Protein AF-A0A7C1WRL8-F1 (afdb_monomer)

Mean predicted aligned error: 6.72 Å

Sequence (105 aa):
MLNKIQLIILGLSLSDLIASYFYINIFHKKYPKQDPTIIEANIIIKLFIKKLGIKKGMIFGELIIFAIMLLIVLNINSNSQYFLLGTLSMMLIYHLLNFNLLKTN

pLDDT: mean 79.96, std 12.8, range [51.38, 94.94]

Foldseek 3Di:
DDDPLLVLLLVLLVLLLVLVVVLQVLCCVVVVPDQPQCVPDDPVSNVVCVVVVCSVPPSVVSVVVSVVSVVCSVPDDPVVSVVSSVVSVVSSVVSVVSSVVSVVD

Solvent-accessible surface area (backbone atoms only — not comparable to full-atom values): 5995 Å² total; per-residue (Å²): 133,84,51,74,64,48,52,50,43,52,51,42,46,51,49,36,48,52,49,50,54,52,42,50,57,52,45,42,72,76,37,74,88,59,61,69,68,58,73,80,38,57,74,70,52,35,54,50,42,62,73,70,63,41,88,78,34,62,68,55,47,42,51,50,52,43,54,48,46,70,66,45,56,82,75,54,52,73,70,56,48,55,50,49,42,52,53,42,51,52,52,39,52,50,54,52,52,53,45,50,53,63,70,75,108

Structure (mmCIF, N/CA/C/O backbone):
data_AF-A0A7C1WRL8-F1
#
_entry.id   AF-A0A7C1WRL8-F1
#
loop_
_atom_site.group_PDB
_atom_site.id
_atom_site.type_symbol
_atom_site.label_atom_id
_atom_site.label_alt_id
_atom_site.label_comp_id
_atom_site.label_asym_id
_atom_site.label_entity_id
_atom_site.label_seq_id
_atom_site.pdbx_PDB_ins_code
_atom_site.Cartn_x
_atom_site.Cartn_y
_atom_site.Cartn_z
_atom_site.occupancy
_atom_site.B_iso_or_equiv
_atom_site.auth_seq_id
_atom_site.auth_comp_id
_atom_site.auth_asym_id
_atom_site.auth_atom_id
_atom_site.pdbx_PDB_model_num
ATOM 1 N N . MET A 1 1 ? 17.173 -9.975 -12.496 1.00 82.25 1 MET A N 1
ATOM 2 C CA . MET A 1 1 ? 17.737 -9.173 -11.387 1.00 82.25 1 MET A CA 1
ATOM 3 C C . MET A 1 1 ? 16.891 -7.917 -11.255 1.00 82.25 1 MET A C 1
ATOM 5 O O . MET A 1 1 ? 16.610 -7.315 -12.283 1.00 82.25 1 MET A O 1
ATOM 9 N N . LEU A 1 2 ? 16.427 -7.574 -10.048 1.00 87.81 2 LEU A N 1
ATOM 10 C CA . LEU A 1 2 ? 15.604 -6.376 -9.836 1.00 87.81 2 LEU A CA 1
ATOM 11 C C . LEU A 1 2 ? 16.453 -5.113 -10.008 1.00 87.81 2 LEU A C 1
ATOM 13 O O . LEU A 1 2 ? 17.561 -5.029 -9.477 1.00 87.81 2 LEU A O 1
ATOM 17 N N . ASN A 1 3 ? 15.929 -4.131 -10.736 1.00 92.25 3 ASN A N 1
ATOM 18 C CA . ASN A 1 3 ? 16.533 -2.809 -10.822 1.00 92.25 3 ASN A CA 1
ATOM 19 C C . ASN A 1 3 ? 16.191 -1.975 -9.565 1.00 92.25 3 ASN A C 1
ATOM 21 O O . ASN A 1 3 ? 15.315 -2.330 -8.771 1.00 92.25 3 ASN A O 1
ATOM 25 N N . LYS A 1 4 ? 16.878 -0.839 -9.386 1.00 94.00 4 LYS A N 1
ATOM 26 C CA . LYS A 1 4 ? 16.683 0.035 -8.214 1.00 94.00 4 LYS A CA 1
ATOM 27 C C . LYS A 1 4 ? 15.234 0.515 -8.063 1.00 94.00 4 LYS A C 1
ATOM 29 O O . LYS A 1 4 ? 14.732 0.562 -6.949 1.00 94.00 4 LYS A O 1
ATOM 34 N N . ILE A 1 5 ? 14.556 0.843 -9.162 1.00 93.50 5 ILE A N 1
ATOM 35 C CA . ILE A 1 5 ? 13.177 1.353 -9.141 1.00 93.50 5 ILE A CA 1
ATOM 36 C C . ILE A 1 5 ? 12.203 0.248 -8.732 1.00 93.50 5 ILE A C 1
ATOM 38 O O . ILE A 1 5 ? 11.345 0.474 -7.888 1.00 93.50 5 ILE A O 1
ATOM 42 N N . GLN A 1 6 ? 12.367 -0.962 -9.264 1.00 93.62 6 GLN A N 1
ATOM 43 C CA . GLN A 1 6 ? 11.553 -2.123 -8.910 1.00 93.62 6 GLN A 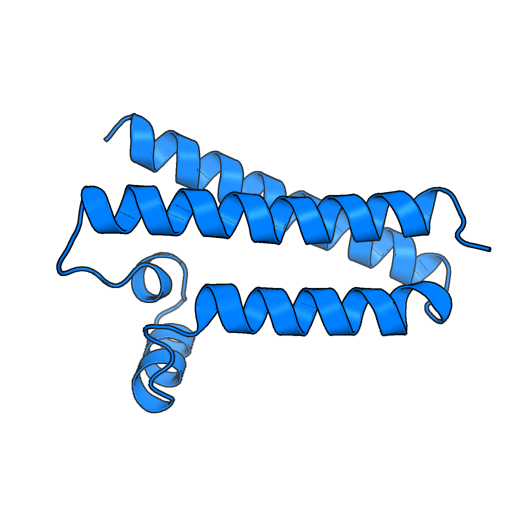CA 1
ATOM 44 C C . GLN A 1 6 ? 11.695 -2.467 -7.421 1.00 93.62 6 GLN A C 1
ATOM 46 O O . GLN A 1 6 ? 10.696 -2.752 -6.766 1.00 93.62 6 GLN A O 1
ATOM 51 N N . LEU A 1 7 ? 12.910 -2.374 -6.862 1.00 94.75 7 LEU A N 1
ATOM 52 C CA . LEU A 1 7 ? 13.131 -2.528 -5.418 1.00 94.75 7 LEU A CA 1
ATOM 53 C C . LEU A 1 7 ? 12.392 -1.458 -4.606 1.00 94.75 7 LEU A C 1
ATOM 55 O O . LEU A 1 7 ? 11.791 -1.785 -3.586 1.00 94.75 7 LEU A O 1
ATOM 59 N N . ILE A 1 8 ? 12.394 -0.202 -5.062 1.00 94.94 8 ILE A N 1
ATOM 60 C CA . ILE A 1 8 ? 11.664 0.881 -4.388 1.00 94.94 8 ILE A CA 1
ATOM 61 C C . ILE A 1 8 ? 10.151 0.651 -4.470 1.00 94.94 8 ILE A C 1
ATOM 63 O O . ILE A 1 8 ? 9.474 0.790 -3.459 1.00 94.94 8 ILE A O 1
ATOM 67 N N . ILE A 1 9 ? 9.616 0.252 -5.627 1.00 94.81 9 ILE A N 1
ATOM 68 C CA . ILE A 1 9 ? 8.188 -0.069 -5.799 1.00 94.81 9 ILE A CA 1
ATOM 69 C C . ILE A 1 9 ? 7.764 -1.170 -4.822 1.00 94.81 9 ILE A C 1
ATOM 71 O O . ILE A 1 9 ? 6.772 -1.015 -4.112 1.00 94.81 9 ILE A O 1
ATOM 75 N N . LEU A 1 10 ? 8.534 -2.259 -4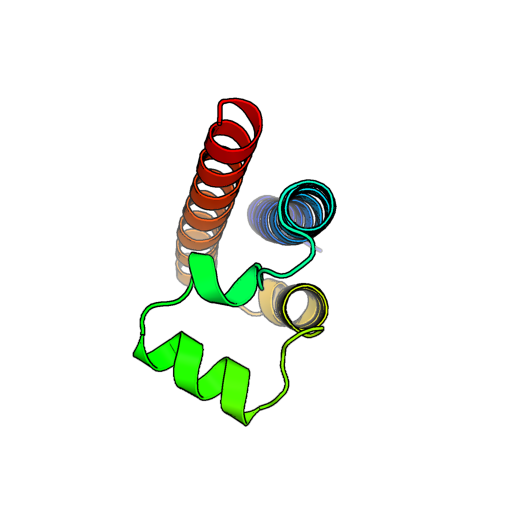.740 1.00 94.06 10 LEU A N 1
ATOM 76 C CA . LEU A 1 10 ? 8.258 -3.341 -3.794 1.00 94.06 10 LEU A CA 1
ATOM 77 C C . LEU A 1 10 ? 8.369 -2.871 -2.340 1.00 94.06 10 LEU A C 1
ATOM 79 O O . LEU A 1 10 ? 7.518 -3.214 -1.523 1.00 94.06 10 LEU A O 1
ATOM 83 N N . GLY A 1 11 ? 9.377 -2.056 -2.023 1.00 94.44 11 GLY A N 1
ATOM 84 C CA . GLY A 1 11 ? 9.557 -1.473 -0.695 1.00 94.44 11 GLY A CA 1
ATOM 85 C C . GLY A 1 11 ? 8.395 -0.570 -0.280 1.00 94.44 11 GLY A C 1
ATOM 86 O O . GLY A 1 11 ? 7.921 -0.670 0.850 1.00 94.44 11 GLY A O 1
ATOM 87 N N . LEU A 1 12 ? 7.894 0.265 -1.193 1.00 93.38 12 LE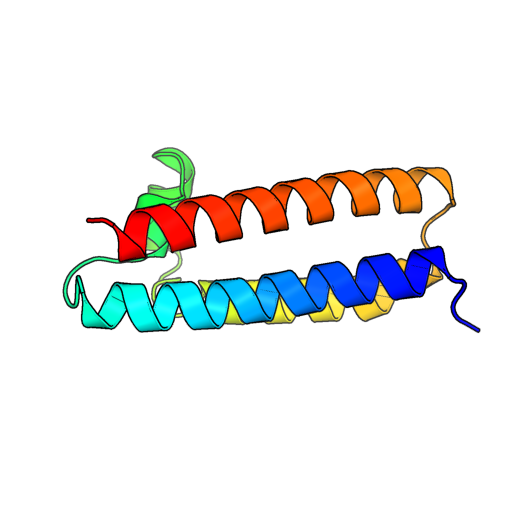U A N 1
ATOM 88 C CA . LEU A 1 12 ? 6.725 1.116 -0.967 1.00 93.38 12 LEU A CA 1
ATOM 89 C C . LEU A 1 12 ? 5.456 0.282 -0.790 1.00 93.38 12 LEU A C 1
ATOM 91 O O . LEU A 1 12 ? 4.726 0.506 0.166 1.00 93.38 12 LEU A O 1
ATOM 95 N N . SER A 1 13 ? 5.225 -0.717 -1.647 1.00 91.31 13 SER A N 1
ATOM 96 C CA . SER A 1 13 ? 4.057 -1.598 -1.530 1.00 91.31 13 SER A CA 1
ATOM 97 C C . SER A 1 13 ? 4.060 -2.409 -0.229 1.00 91.31 13 SER A C 1
ATOM 99 O O . SER A 1 13 ? 3.004 -2.611 0.363 1.00 91.31 13 SER A O 1
ATOM 101 N N . LEU A 1 14 ? 5.232 -2.846 0.244 1.00 92.75 14 LEU A N 1
ATOM 102 C CA . LEU A 1 14 ? 5.361 -3.510 1.541 1.00 92.75 14 LEU A CA 1
ATOM 103 C C . LEU A 1 14 ? 5.126 -2.532 2.699 1.00 92.75 14 LEU A C 1
ATOM 105 O O . LEU A 1 14 ? 4.473 -2.874 3.681 1.00 92.75 14 LEU A O 1
ATOM 109 N N . SER A 1 15 ? 5.670 -1.320 2.589 1.00 91.81 15 SER A N 1
ATOM 110 C CA . SER A 1 15 ? 5.518 -0.274 3.606 1.00 91.81 15 SER A CA 1
ATOM 111 C C . SER A 1 15 ? 4.061 0.146 3.767 1.00 91.81 15 SER A C 1
ATOM 113 O O . SER A 1 15 ? 3.620 0.368 4.889 1.00 91.81 15 SER A O 1
ATOM 115 N N . ASP A 1 16 ? 3.319 0.202 2.664 1.00 87.31 16 ASP A N 1
ATOM 116 C CA . ASP A 1 16 ? 1.885 0.473 2.632 1.00 87.31 16 ASP A CA 1
ATOM 117 C C . ASP A 1 16 ? 1.085 -0.604 3.384 1.00 87.31 16 ASP A C 1
ATOM 119 O O . ASP A 1 16 ? 0.412 -0.293 4.363 1.00 87.31 16 ASP A O 1
ATOM 123 N N . LEU A 1 17 ? 1.300 -1.886 3.060 1.00 87.50 17 LEU A N 1
ATOM 124 C CA . LEU A 1 17 ? 0.711 -3.021 3.788 1.00 87.50 17 LEU A CA 1
ATOM 125 C C . LEU A 1 17 ? 1.002 -2.961 5.302 1.00 87.50 17 LEU A C 1
ATOM 127 O O . LEU A 1 17 ? 0.131 -3.208 6.141 1.00 87.50 17 LEU A O 1
ATOM 131 N N . ILE A 1 18 ? 2.246 -2.644 5.674 1.00 89.25 18 ILE A N 1
ATOM 132 C CA . ILE A 1 18 ? 2.649 -2.517 7.080 1.00 89.25 18 ILE A CA 1
ATOM 133 C C . ILE A 1 18 ? 1.935 -1.328 7.741 1.00 89.25 18 ILE A C 1
ATOM 135 O O . ILE A 1 18 ? 1.437 -1.455 8.864 1.00 89.25 18 ILE A O 1
ATOM 139 N N . ALA A 1 19 ? 1.874 -0.179 7.065 1.00 86.44 19 ALA A N 1
ATOM 140 C CA . ALA A 1 19 ? 1.211 1.020 7.566 1.00 86.44 19 ALA A CA 1
ATOM 141 C C . ALA A 1 19 ? -0.283 0.770 7.803 1.00 86.44 19 ALA A C 1
ATOM 143 O O . ALA A 1 19 ? -0.785 1.080 8.886 1.00 86.44 19 ALA A O 1
ATOM 144 N N . SER A 1 20 ? -0.963 0.127 6.857 1.00 83.88 20 SER A N 1
ATOM 145 C CA . SER A 1 20 ? -2.362 -0.280 6.973 1.00 83.88 20 SER A CA 1
ATOM 146 C C . SER A 1 20 ? -2.608 -1.255 8.118 1.00 83.88 20 SER A C 1
ATOM 148 O O . SER A 1 20 ? -3.561 -1.083 8.884 1.00 83.88 20 SER A O 1
ATOM 150 N N . TYR A 1 21 ? -1.718 -2.232 8.327 1.00 85.12 21 TYR A N 1
ATOM 151 C CA . TYR A 1 21 ? -1.799 -3.130 9.482 1.00 85.12 21 TYR A CA 1
ATOM 152 C C . TYR A 1 21 ? -1.745 -2.371 10.813 1.00 85.12 21 TYR A C 1
ATOM 154 O O . TYR A 1 21 ? -2.560 -2.612 11.713 1.00 85.12 21 TYR A O 1
ATOM 162 N N . PHE A 1 22 ? -0.814 -1.425 10.955 1.00 85.69 22 PHE A N 1
ATOM 163 C CA . PHE A 1 22 ? -0.733 -0.599 12.160 1.00 85.69 22 PHE A CA 1
ATOM 164 C C . PHE A 1 22 ? -1.936 0.335 12.305 1.00 85.69 22 PHE A C 1
ATOM 166 O O . PHE A 1 22 ? -2.483 0.440 13.405 1.00 85.69 22 PHE A O 1
ATOM 173 N N . TYR A 1 23 ? -2.371 0.970 11.216 1.00 82.31 23 TYR A N 1
ATOM 174 C CA . TYR A 1 23 ? -3.548 1.833 11.182 1.00 82.31 23 TYR A CA 1
ATOM 175 C C . TYR A 1 23 ? -4.787 1.089 11.685 1.00 82.31 23 TYR A C 1
ATOM 177 O O . TYR A 1 23 ? -5.399 1.524 12.657 1.00 82.31 23 TYR A O 1
ATOM 185 N N . ILE A 1 24 ? -5.103 -0.074 11.108 1.00 81.12 24 ILE A N 1
ATOM 186 C CA . ILE A 1 24 ? -6.268 -0.887 11.483 1.00 81.12 24 ILE A CA 1
ATOM 187 C C . ILE A 1 24 ? -6.199 -1.311 12.952 1.00 81.12 24 ILE A C 1
ATOM 189 O O . ILE A 1 24 ? -7.198 -1.234 13.669 1.00 81.12 24 ILE A O 1
ATOM 193 N N . ASN A 1 25 ? -5.025 -1.731 13.428 1.00 82.56 25 ASN A N 1
ATOM 194 C CA . ASN A 1 25 ? -4.860 -2.158 14.816 1.00 82.56 25 ASN A CA 1
ATOM 195 C C . ASN A 1 25 ? -5.084 -1.022 15.818 1.00 82.56 25 ASN A C 1
ATOM 197 O O . ASN A 1 25 ? -5.709 -1.233 16.858 1.00 82.56 25 ASN A O 1
ATOM 201 N N . ILE A 1 26 ? -4.587 0.182 15.529 1.00 83.50 26 ILE A N 1
ATOM 202 C CA . ILE A 1 26 ? -4.838 1.357 16.374 1.00 83.50 26 ILE A CA 1
ATOM 203 C C . ILE A 1 26 ? -6.299 1.795 16.250 1.00 83.50 26 ILE A C 1
ATOM 205 O O . ILE A 1 26 ? -6.948 2.068 17.261 1.00 83.50 26 ILE A O 1
ATOM 209 N N . PHE A 1 27 ? -6.837 1.795 15.032 1.00 82.38 27 PHE A N 1
ATOM 210 C CA . PHE A 1 27 ? -8.216 2.154 14.748 1.00 82.38 27 PHE A CA 1
ATOM 211 C C . PHE A 1 27 ? -9.198 1.283 15.537 1.00 82.38 27 PHE A C 1
ATOM 213 O O . PHE A 1 27 ? -10.050 1.816 16.240 1.00 82.38 27 PHE A O 1
ATOM 220 N N . HIS A 1 28 ? -9.053 -0.045 15.506 1.00 80.12 28 HIS A N 1
ATOM 221 C CA . HIS A 1 28 ? -9.936 -0.952 16.245 1.00 80.12 28 HIS A CA 1
ATOM 222 C C . HIS A 1 28 ? -9.828 -0.800 17.763 1.00 80.12 28 HIS A C 1
ATOM 224 O O . HIS A 1 28 ? -10.835 -0.948 18.454 1.00 80.12 28 HIS A O 1
ATOM 230 N N . LYS A 1 29 ? -8.643 -0.476 18.296 1.00 83.31 29 LYS A N 1
ATOM 231 C CA . LYS A 1 29 ? -8.497 -0.170 19.728 1.00 83.31 29 LYS A CA 1
ATOM 232 C C . LYS A 1 29 ? -9.295 1.072 20.120 1.00 83.31 29 LYS A C 1
ATOM 234 O O . LYS A 1 29 ? -9.892 1.099 21.190 1.00 83.31 29 LYS A O 1
ATOM 239 N N . LYS A 1 30 ? -9.309 2.084 19.253 1.00 82.44 30 LYS A N 1
ATOM 240 C CA . LYS A 1 30 ? -9.945 3.377 19.516 1.00 82.44 30 LYS A CA 1
ATOM 241 C C . LYS A 1 30 ? -11.442 3.399 19.190 1.00 82.44 30 LYS A C 1
ATOM 243 O O . LYS A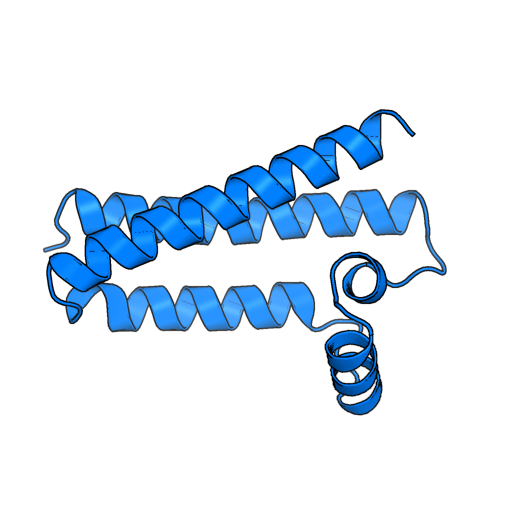 1 30 ? -12.226 4.017 19.904 1.00 82.44 30 LYS A O 1
ATOM 248 N N . TYR A 1 31 ? -11.847 2.681 18.148 1.00 82.38 31 TYR A N 1
ATOM 249 C CA . TYR A 1 31 ? -13.216 2.612 17.646 1.00 82.38 31 TYR A CA 1
ATOM 250 C C . TYR A 1 31 ? -13.655 1.149 17.443 1.00 82.38 31 TYR A C 1
ATOM 252 O O . TYR A 1 31 ? -13.887 0.709 16.316 1.00 82.38 31 TYR A O 1
ATOM 260 N N . PRO A 1 32 ? -13.836 0.367 18.522 1.00 77.31 32 PRO A N 1
ATOM 261 C CA . PRO A 1 32 ? -14.029 -1.088 18.449 1.00 77.31 32 PRO A CA 1
ATOM 262 C C . PRO A 1 32 ? -15.296 -1.538 17.707 1.00 77.31 32 PRO A C 1
ATOM 264 O O . PRO A 1 32 ? -15.374 -2.676 17.252 1.00 77.31 32 PRO A O 1
ATOM 267 N N . LYS A 1 33 ? -16.298 -0.661 17.573 1.00 77.25 33 LYS A N 1
ATOM 268 C CA . LYS A 1 33 ? -17.554 -0.940 16.853 1.00 77.25 33 LYS A CA 1
ATOM 269 C C . LYS A 1 33 ? -17.586 -0.368 15.430 1.00 77.25 33 LYS A C 1
ATOM 271 O O . LYS A 1 33 ? -18.553 -0.617 14.712 1.00 77.25 33 LYS A O 1
ATOM 276 N N . GLN A 1 34 ? -16.580 0.416 15.038 1.00 71.69 34 GLN A N 1
ATOM 277 C CA . GLN A 1 34 ? -16.501 1.019 13.710 1.00 71.69 34 GLN A CA 1
ATOM 278 C C . GLN A 1 34 ? -15.638 0.161 12.787 1.00 71.69 34 GLN A C 1
ATOM 280 O O . GLN A 1 34 ? -14.753 -0.571 13.225 1.00 71.69 34 GLN A O 1
ATOM 285 N N . ASP A 1 35 ? -15.935 0.238 11.497 1.00 67.19 35 ASP A N 1
ATOM 286 C CA . ASP A 1 35 ? -15.229 -0.509 10.467 1.00 67.19 35 ASP A CA 1
ATOM 287 C C . ASP A 1 35 ? -14.211 0.421 9.787 1.00 67.19 35 ASP A C 1
ATOM 289 O O . ASP A 1 35 ? -14.632 1.432 9.211 1.00 67.19 35 ASP A O 1
ATOM 293 N N . PRO A 1 36 ? -12.902 0.122 9.848 1.00 65.44 36 PRO A N 1
ATOM 294 C CA . PRO A 1 36 ? -11.868 0.976 9.265 1.00 65.44 36 PRO A CA 1
ATOM 295 C C . PRO A 1 36 ? -12.038 1.137 7.749 1.00 65.44 36 PRO A C 1
ATOM 297 O O . PRO A 1 36 ? -11.835 2.229 7.223 1.00 65.44 36 PRO A O 1
ATOM 300 N N . THR A 1 37 ? -12.541 0.106 7.053 1.00 61.56 37 THR A N 1
ATOM 301 C CA . THR A 1 37 ? -12.806 0.183 5.602 1.00 61.56 37 THR A CA 1
ATOM 302 C C . THR A 1 37 ? -13.902 1.186 5.248 1.00 61.56 37 THR A C 1
ATOM 304 O O . THR A 1 37 ? -13.962 1.696 4.130 1.00 61.56 37 THR A O 1
ATOM 307 N N . ILE A 1 38 ? -14.784 1.493 6.202 1.00 53.47 38 ILE A N 1
ATOM 308 C CA . ILE A 1 38 ? -15.919 2.393 6.007 1.00 53.47 38 ILE A CA 1
ATOM 309 C C . ILE A 1 38 ? -15.498 3.854 6.189 1.00 53.47 38 ILE A C 1
ATOM 311 O O . ILE A 1 38 ? -16.266 4.733 5.820 1.00 53.47 38 ILE A O 1
ATOM 315 N N . ILE A 1 39 ? -14.309 4.168 6.700 1.00 55.81 39 ILE A N 1
ATOM 316 C CA . ILE A 1 39 ? -13.876 5.568 6.849 1.00 55.81 39 ILE A CA 1
ATOM 317 C C . ILE A 1 39 ? -13.122 6.062 5.614 1.00 55.81 39 ILE A C 1
ATOM 319 O O . ILE A 1 39 ? -13.319 7.207 5.216 1.00 55.81 39 ILE A O 1
ATOM 323 N N . GLU A 1 40 ? -12.366 5.189 4.951 1.00 51.38 40 GLU A N 1
ATOM 324 C CA . GLU A 1 40 ? -11.531 5.557 3.797 1.00 51.38 40 GLU A CA 1
ATOM 325 C C . GLU A 1 40 ? -12.266 5.448 2.444 1.00 51.38 40 GLU A C 1
ATOM 327 O O . GLU A 1 40 ? -11.905 6.101 1.466 1.00 51.38 40 GLU A O 1
ATOM 332 N N . ALA A 1 41 ? -13.350 4.673 2.369 1.00 53.84 41 ALA A N 1
ATOM 333 C CA . ALA A 1 41 ? -14.079 4.431 1.126 1.00 53.84 41 ALA A CA 1
ATOM 334 C C . ALA A 1 41 ? -15.118 5.525 0.792 1.00 53.84 41 ALA A C 1
ATOM 336 O O . ALA A 1 41 ? -15.913 5.930 1.637 1.00 53.84 41 ALA A O 1
ATOM 337 N N . ASN A 1 42 ? -15.225 5.933 -0.479 1.00 54.50 42 ASN A N 1
ATOM 338 C CA . ASN A 1 42 ? -16.400 6.664 -0.984 1.00 54.50 42 ASN A CA 1
ATOM 339 C C . ASN A 1 42 ? -17.681 5.805 -0.785 1.00 54.50 42 ASN A C 1
ATOM 341 O O . ASN A 1 42 ? -17.599 4.577 -0.743 1.00 54.50 42 ASN A O 1
ATOM 345 N N . ILE A 1 43 ? -18.870 6.412 -0.671 1.00 60.00 43 ILE A N 1
ATOM 346 C CA . ILE A 1 43 ? -20.162 5.741 -0.390 1.00 60.00 43 ILE A CA 1
ATOM 347 C C . ILE A 1 43 ? -20.400 4.498 -1.260 1.00 60.00 43 ILE A C 1
ATOM 349 O O . ILE A 1 43 ? -20.878 3.476 -0.766 1.00 60.00 43 ILE A O 1
ATOM 353 N N . ILE A 1 44 ? -20.017 4.557 -2.535 1.00 59.12 44 ILE A N 1
ATOM 354 C CA . ILE A 1 44 ? -20.157 3.444 -3.481 1.00 59.12 44 ILE A CA 1
ATOM 355 C C . ILE A 1 44 ? -19.274 2.258 -3.063 1.00 59.12 44 ILE A C 1
ATOM 357 O O . ILE A 1 44 ? -19.742 1.124 -2.987 1.00 59.12 44 ILE A O 1
ATOM 361 N N . ILE A 1 45 ? -18.014 2.520 -2.717 1.00 58.06 45 ILE A N 1
ATOM 362 C CA . ILE A 1 45 ? -17.054 1.497 -2.290 1.00 58.06 45 ILE A CA 1
ATOM 363 C C . ILE A 1 45 ? -17.491 0.894 -0.945 1.00 58.06 45 ILE A C 1
ATOM 365 O O . ILE A 1 45 ? -17.461 -0.326 -0.790 1.00 58.06 45 ILE A O 1
ATOM 369 N N . LYS A 1 46 ? -18.024 1.706 -0.016 1.00 58.88 46 LYS A N 1
ATOM 370 C CA . LYS A 1 46 ? -18.598 1.216 1.255 1.00 58.88 46 LYS A CA 1
ATOM 371 C C . LYS A 1 46 ? -19.706 0.186 1.025 1.00 58.88 46 LYS A C 1
ATOM 373 O O . LYS A 1 46 ? -19.763 -0.827 1.722 1.00 58.88 46 LYS A O 1
ATOM 378 N N . LEU A 1 47 ? -20.592 0.431 0.056 1.00 62.84 47 LEU A N 1
ATOM 379 C CA . LEU A 1 47 ? -21.698 -0.475 -0.268 1.00 62.84 47 LEU A CA 1
ATOM 380 C C . LEU A 1 47 ? -21.202 -1.807 -0.846 1.00 62.84 47 LEU A C 1
ATOM 382 O O . LEU A 1 47 ? -21.715 -2.860 -0.463 1.00 62.84 47 LEU A O 1
ATOM 386 N N . PHE A 1 48 ? -20.185 -1.775 -1.710 1.00 61.31 48 PHE A N 1
ATOM 387 C CA . PHE A 1 48 ? -19.577 -2.986 -2.267 1.00 61.31 48 PHE A CA 1
ATOM 388 C C . PHE A 1 48 ? -18.822 -3.802 -1.211 1.00 61.31 48 PHE A C 1
ATOM 390 O O . PHE A 1 48 ? -19.061 -5.002 -1.094 1.00 61.31 48 PHE A O 1
ATOM 397 N N . ILE A 1 49 ? -17.994 -3.158 -0.384 1.00 61.16 49 ILE A N 1
ATOM 398 C CA . ILE A 1 49 ? -17.249 -3.805 0.712 1.00 61.16 49 ILE A CA 1
ATOM 399 C C . ILE A 1 49 ? -18.209 -4.488 1.695 1.00 61.16 49 ILE A C 1
ATOM 401 O O . ILE A 1 49 ? -17.994 -5.639 2.088 1.00 61.16 49 ILE A O 1
ATOM 405 N N . LYS A 1 50 ? -19.315 -3.815 2.040 1.00 62.38 50 LYS A N 1
ATOM 406 C CA . LYS A 1 50 ? -20.342 -4.356 2.938 1.00 62.38 50 LYS A CA 1
ATOM 407 C C . LYS A 1 50 ? -21.097 -5.538 2.320 1.00 62.38 50 LYS A C 1
ATOM 409 O O . LYS A 1 50 ? -21.375 -6.496 3.035 1.00 62.38 50 LYS A O 1
ATOM 414 N N . LYS A 1 51 ? -21.394 -5.50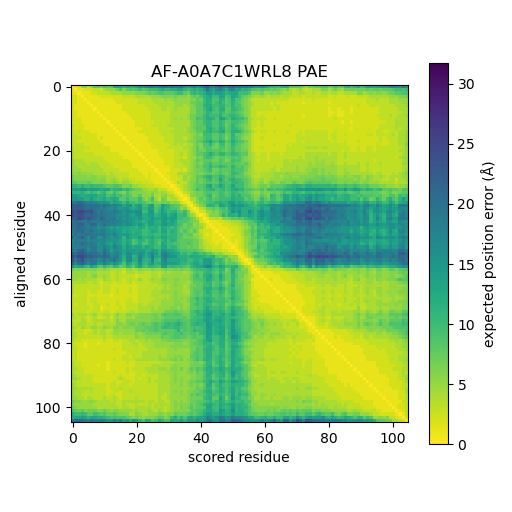3 1.013 1.00 65.75 51 LYS A N 1
ATOM 415 C CA . LYS A 1 51 ? -22.022 -6.624 0.282 1.00 65.75 51 LYS A CA 1
ATOM 416 C C . LYS A 1 51 ? -21.108 -7.841 0.154 1.00 65.75 51 LYS A C 1
ATOM 418 O O . LYS A 1 51 ? -21.592 -8.963 0.211 1.00 65.75 51 LYS A O 1
ATOM 423 N N . LEU A 1 52 ? -19.808 -7.617 -0.013 1.00 59.59 52 LEU A N 1
ATOM 424 C CA . LEU A 1 52 ? -18.816 -8.677 -0.191 1.00 59.59 52 LEU A CA 1
ATOM 425 C C . LEU A 1 52 ? -18.311 -9.265 1.142 1.00 59.59 52 LEU A C 1
ATOM 427 O O . LEU A 1 52 ? -17.525 -10.205 1.133 1.00 59.59 52 LEU A O 1
ATOM 431 N N . GLY A 1 53 ? -18.743 -8.735 2.295 1.00 57.19 53 GLY A N 1
ATOM 432 C CA . GLY A 1 53 ? -18.337 -9.247 3.609 1.00 57.19 53 GLY A CA 1
ATOM 433 C C . GLY A 1 53 ? -16.875 -8.953 3.975 1.00 57.19 53 GLY A C 1
ATOM 434 O O . GLY A 1 53 ? -16.316 -9.607 4.854 1.00 57.19 53 GLY A O 1
ATOM 435 N N . ILE A 1 54 ? -16.258 -7.941 3.354 1.00 55.56 54 ILE A N 1
ATOM 436 C CA . ILE A 1 54 ? -14.816 -7.612 3.427 1.00 55.56 54 ILE A CA 1
ATOM 437 C C . ILE A 1 54 ? -14.460 -6.903 4.758 1.00 55.56 54 ILE A C 1
ATOM 439 O O . ILE A 1 54 ? -13.489 -6.168 4.863 1.00 55.56 54 ILE A O 1
ATOM 443 N N . LYS A 1 55 ? -15.195 -7.155 5.846 1.00 54.00 55 LYS A N 1
ATOM 444 C CA . LYS A 1 55 ? -14.887 -6.604 7.183 1.00 54.00 55 LYS A CA 1
ATOM 445 C C . LYS A 1 55 ? -13.521 -7.038 7.726 1.00 54.00 55 LYS A C 1
ATOM 447 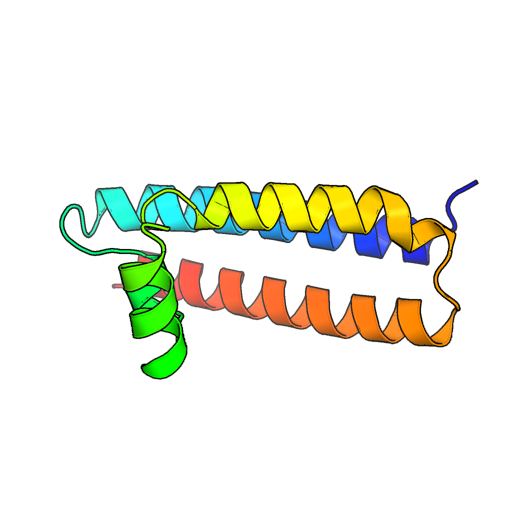O O . LYS A 1 55 ? -12.927 -6.341 8.535 1.00 54.00 55 LYS A O 1
ATOM 452 N N . LYS A 1 56 ? -13.023 -8.195 7.281 1.00 55.22 56 LYS A N 1
ATOM 453 C CA . LYS A 1 56 ? -11.669 -8.706 7.571 1.00 55.22 56 LYS A CA 1
ATOM 454 C C . LYS A 1 56 ? -10.700 -8.540 6.393 1.00 55.22 56 LYS A C 1
ATOM 456 O O . LYS A 1 56 ? -9.585 -9.046 6.440 1.00 55.22 56 LYS A O 1
ATOM 461 N N . GLY A 1 57 ? -11.139 -7.904 5.309 1.00 62.84 57 GLY A N 1
ATOM 462 C CA . GLY A 1 57 ? -10.534 -8.099 3.997 1.00 62.84 57 GLY A CA 1
ATOM 463 C C . GLY A 1 57 ? -9.592 -6.998 3.527 1.00 62.84 57 GLY A C 1
ATOM 464 O O . GLY A 1 57 ? -8.996 -7.186 2.479 1.00 62.84 57 GLY A O 1
ATOM 465 N N . MET A 1 58 ? -9.419 -5.895 4.263 1.00 72.00 58 MET A N 1
ATOM 466 C CA . MET A 1 58 ? -8.498 -4.822 3.856 1.00 72.00 58 MET A CA 1
ATOM 467 C C . MET A 1 58 ? -7.045 -5.310 3.831 1.00 72.00 58 MET A C 1
ATOM 469 O O . MET A 1 58 ? -6.437 -5.335 2.770 1.00 72.00 58 MET A O 1
ATOM 473 N N . ILE A 1 59 ? -6.547 -5.851 4.950 1.00 77.00 59 ILE A N 1
ATOM 474 C CA . ILE A 1 59 ? -5.184 -6.416 5.025 1.00 77.00 59 ILE A CA 1
ATOM 475 C C . ILE A 1 59 ? -5.020 -7.609 4.085 1.00 77.00 59 ILE A C 1
ATOM 477 O O . ILE A 1 59 ? -3.985 -7.776 3.449 1.00 77.00 59 ILE A O 1
ATOM 481 N N . PHE A 1 60 ? -6.047 -8.453 3.973 1.00 77.31 60 PHE A N 1
ATOM 482 C CA . PHE A 1 60 ? -6.016 -9.579 3.041 1.00 77.31 60 PHE A CA 1
ATOM 483 C C . PHE A 1 60 ? -5.968 -9.109 1.577 1.00 77.31 60 PHE A C 1
ATOM 485 O O . PHE A 1 60 ? -5.246 -9.681 0.767 1.00 77.31 60 PHE A O 1
ATOM 492 N N . GLY A 1 61 ? -6.696 -8.043 1.243 1.00 76.75 61 GLY A N 1
ATOM 493 C CA . GLY A 1 61 ? -6.677 -7.405 -0.068 1.00 76.75 61 GLY A CA 1
ATOM 494 C C . GLY A 1 61 ? -5.322 -6.782 -0.377 1.00 76.75 61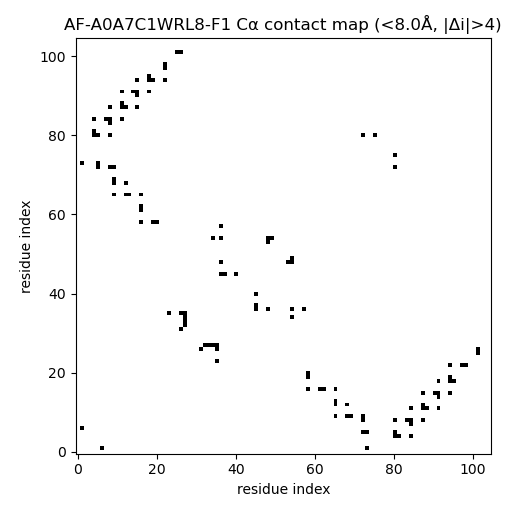 GLY A C 1
ATOM 495 O O . GLY A 1 61 ? -4.786 -7.014 -1.454 1.00 76.75 61 GLY A O 1
ATOM 496 N N . GLU A 1 62 ? -4.720 -6.075 0.575 1.00 81.38 62 GLU A N 1
ATOM 497 C CA . GLU A 1 62 ? -3.367 -5.528 0.439 1.00 81.38 62 GLU A CA 1
ATOM 498 C C . GLU A 1 62 ? -2.307 -6.626 0.309 1.00 81.38 62 GLU A C 1
ATOM 500 O O . GLU A 1 62 ? -1.391 -6.489 -0.495 1.00 81.38 62 GLU A O 1
ATOM 505 N N . LEU A 1 63 ? -2.451 -7.753 1.017 1.00 84.31 63 LEU A N 1
ATOM 506 C CA . LEU A 1 63 ? -1.594 -8.931 0.834 1.00 84.31 63 LEU A CA 1
ATOM 507 C C . LEU A 1 63 ? -1.698 -9.487 -0.590 1.00 84.31 63 LEU A C 1
ATOM 509 O O . LEU A 1 63 ? -0.678 -9.807 -1.200 1.00 84.31 63 LEU A O 1
ATOM 513 N N . ILE A 1 64 ? -2.915 -9.580 -1.136 1.00 85.38 64 ILE A N 1
ATOM 514 C CA . ILE A 1 64 ? -3.133 -9.989 -2.530 1.00 85.38 64 ILE A CA 1
ATOM 515 C C . ILE A 1 64 ? -2.496 -8.975 -3.486 1.00 85.38 64 ILE A C 1
ATOM 517 O O . ILE A 1 64 ? -1.788 -9.377 -4.407 1.00 85.38 64 ILE A O 1
ATOM 521 N N . ILE A 1 65 ? -2.705 -7.673 -3.270 1.00 85.38 65 ILE A N 1
ATOM 522 C CA . ILE A 1 65 ? -2.118 -6.609 -4.096 1.00 85.38 65 ILE A CA 1
ATOM 523 C C . ILE A 1 65 ? -0.591 -6.689 -4.054 1.00 85.38 65 ILE A C 1
ATOM 525 O O . ILE A 1 65 ? 0.042 -6.649 -5.106 1.00 85.38 65 ILE A O 1
ATOM 529 N N . PHE A 1 66 ? 0.004 -6.880 -2.877 1.00 88.56 66 PHE A N 1
ATOM 530 C CA . PHE A 1 66 ? 1.445 -7.047 -2.716 1.00 88.56 66 PHE A CA 1
ATOM 531 C C . PHE A 1 66 ? 1.964 -8.288 -3.456 1.00 88.56 66 PHE A C 1
ATOM 533 O O . PHE A 1 66 ? 2.967 -8.210 -4.167 1.00 88.56 66 PHE A O 1
ATOM 540 N N . ALA A 1 67 ? 1.259 -9.421 -3.369 1.00 89.81 67 ALA A N 1
ATOM 541 C CA . ALA A 1 67 ? 1.601 -10.626 -4.123 1.00 89.81 67 ALA A CA 1
ATOM 542 C C . ALA A 1 67 ? 1.528 -10.393 -5.642 1.00 89.81 67 ALA A C 1
ATOM 544 O O . ALA A 1 67 ? 2.424 -10.809 -6.376 1.00 89.81 67 ALA A O 1
ATOM 545 N N . ILE A 1 68 ? 0.510 -9.671 -6.120 1.00 88.38 68 ILE A N 1
ATOM 546 C CA . ILE A 1 68 ? 0.418 -9.262 -7.526 1.00 88.38 68 ILE A CA 1
ATOM 547 C C . ILE A 1 68 ? 1.598 -8.352 -7.884 1.00 88.38 68 ILE A C 1
ATOM 549 O O . ILE A 1 68 ? 2.228 -8.576 -8.914 1.00 88.38 68 ILE A O 1
ATOM 553 N N . MET A 1 69 ? 1.958 -7.379 -7.038 1.00 90.06 69 MET A N 1
ATOM 554 C CA . MET A 1 69 ? 3.114 -6.505 -7.271 1.00 90.06 69 MET A CA 1
ATOM 555 C C . MET A 1 69 ? 4.415 -7.299 -7.408 1.00 90.06 69 MET A C 1
ATOM 557 O O . MET A 1 69 ? 5.167 -7.048 -8.349 1.00 90.06 69 MET A O 1
ATOM 561 N N . LEU A 1 70 ? 4.655 -8.301 -6.553 1.00 90.06 70 LEU A N 1
ATOM 562 C CA . LEU A 1 70 ? 5.817 -9.194 -6.665 1.00 90.06 70 LEU A CA 1
ATOM 563 C C . LEU A 1 70 ? 5.901 -9.881 -8.036 1.00 90.06 70 LEU A C 1
ATOM 565 O O . LEU A 1 70 ? 6.996 -10.028 -8.580 1.00 90.06 70 LEU A O 1
ATOM 569 N N . LEU A 1 71 ? 4.758 -10.263 -8.612 1.00 89.56 71 LEU A N 1
ATOM 570 C CA . LEU A 1 71 ? 4.693 -10.933 -9.912 1.00 89.56 71 LEU A CA 1
ATOM 571 C C . LEU A 1 71 ? 4.823 -9.958 -11.091 1.00 89.56 71 LEU A C 1
ATOM 573 O O . LEU A 1 71 ? 5.495 -10.264 -12.080 1.00 89.56 71 LEU A O 1
ATOM 577 N N . ILE A 1 72 ? 4.190 -8.783 -11.015 1.00 90.19 72 ILE A N 1
ATOM 578 C CA . ILE A 1 72 ? 4.105 -7.875 -12.167 1.00 90.19 72 ILE A CA 1
ATOM 579 C C . ILE A 1 72 ? 5.286 -6.912 -12.270 1.00 90.19 72 ILE A C 1
ATOM 581 O O . ILE A 1 72 ? 5.620 -6.500 -13.380 1.00 90.19 72 ILE A O 1
ATOM 585 N N . VAL A 1 73 ? 5.948 -6.560 -11.158 1.00 90.94 73 VAL A N 1
ATOM 586 C CA . VAL A 1 73 ? 6.974 -5.496 -11.140 1.00 90.94 73 VAL A CA 1
ATOM 587 C C . VAL A 1 73 ? 8.171 -5.811 -12.049 1.00 90.94 73 VAL A C 1
ATOM 589 O O . VAL A 1 73 ? 8.848 -4.910 -12.545 1.00 90.94 73 VAL A O 1
ATOM 592 N N . LEU A 1 74 ? 8.406 -7.100 -12.309 1.00 86.06 74 LEU A N 1
ATOM 593 C CA . LEU A 1 74 ? 9.449 -7.595 -13.206 1.00 86.06 74 LEU A CA 1
ATOM 594 C C . LEU A 1 74 ? 9.120 -7.392 -14.691 1.00 86.06 74 LEU A C 1
ATOM 596 O O . LEU A 1 74 ? 10.039 -7.301 -15.498 1.00 86.06 74 LEU A O 1
ATOM 600 N N . ASN A 1 75 ? 7.834 -7.309 -15.038 1.00 89.38 75 ASN A N 1
ATOM 601 C CA . ASN A 1 75 ? 7.339 -7.337 -16.418 1.00 89.38 75 ASN A CA 1
ATOM 602 C C . ASN A 1 75 ? 6.804 -5.981 -16.906 1.00 89.38 75 ASN A C 1
ATOM 604 O O . ASN A 1 75 ? 6.499 -5.815 -18.084 1.00 89.38 75 ASN A O 1
ATOM 608 N N . ILE A 1 76 ? 6.678 -5.001 -16.012 1.00 90.62 76 ILE A N 1
ATOM 609 C CA . ILE A 1 76 ? 6.213 -3.654 -16.352 1.00 90.62 76 ILE A CA 1
ATOM 610 C C . ILE A 1 76 ? 7.322 -2.812 -16.992 1.00 90.62 76 ILE A C 1
ATOM 612 O O . ILE A 1 76 ? 8.479 -2.827 -16.560 1.00 90.62 76 ILE A O 1
ATOM 616 N N . ASN A 1 77 ? 6.948 -2.029 -18.005 1.00 92.38 77 ASN A N 1
ATOM 617 C CA . ASN A 1 77 ? 7.856 -1.100 -18.674 1.00 92.38 77 ASN A CA 1
ATOM 618 C C . ASN A 1 77 ? 8.263 0.069 -17.753 1.00 92.38 77 ASN A C 1
ATOM 620 O O . ASN A 1 77 ? 7.630 0.327 -16.727 1.00 92.38 77 ASN A O 1
ATOM 624 N N . SER A 1 78 ? 9.305 0.809 -18.138 1.00 89.25 78 SER A N 1
ATOM 625 C CA . SER A 1 78 ? 9.839 1.917 -17.335 1.00 89.25 78 SER A CA 1
ATOM 626 C C . SER A 1 78 ? 8.798 3.001 -17.028 1.00 89.25 78 SER A C 1
ATOM 628 O O . SER A 1 78 ? 8.740 3.480 -15.901 1.00 89.25 78 SER A O 1
ATOM 630 N N . ASN A 1 79 ? 7.925 3.352 -17.978 1.00 90.56 79 ASN A N 1
ATOM 631 C CA . ASN A 1 79 ? 6.885 4.366 -17.756 1.00 90.56 79 ASN A CA 1
ATOM 632 C C . ASN A 1 79 ? 5.878 3.913 -16.689 1.00 90.56 79 ASN A C 1
ATOM 634 O O . ASN A 1 79 ? 5.540 4.671 -15.781 1.00 90.56 79 ASN A O 1
ATOM 638 N N . SER A 1 80 ? 5.445 2.653 -16.754 1.00 92.62 80 SER A N 1
ATOM 639 C CA . SER A 1 80 ? 4.563 2.035 -15.766 1.00 92.62 80 SER A CA 1
ATOM 640 C C . SER A 1 80 ? 5.228 1.913 -14.394 1.00 92.62 80 SER A C 1
ATOM 642 O O . SER A 1 80 ? 4.541 2.049 -13.387 1.00 92.62 80 SER A O 1
ATOM 644 N N . GLN A 1 81 ? 6.550 1.711 -14.332 1.00 92.12 81 GLN A N 1
ATOM 645 C CA . GLN A 1 81 ? 7.297 1.725 -13.069 1.00 92.12 81 GLN A CA 1
ATOM 646 C C . GLN A 1 81 ? 7.219 3.097 -12.389 1.00 92.12 81 GLN A C 1
ATOM 648 O O . GLN A 1 81 ? 6.875 3.170 -11.213 1.00 92.12 81 GLN A O 1
ATOM 653 N N . TYR A 1 82 ? 7.474 4.188 -13.116 1.00 92.44 82 TYR A N 1
ATOM 654 C CA . TYR A 1 82 ? 7.366 5.540 -12.552 1.00 92.44 82 TYR A CA 1
ATOM 655 C C . TYR A 1 82 ? 5.930 5.913 -12.179 1.00 92.44 82 TYR A C 1
ATOM 657 O O . TYR A 1 82 ? 5.713 6.556 -11.152 1.00 92.44 82 TYR A O 1
ATOM 665 N N . PHE A 1 83 ? 4.949 5.472 -12.968 1.00 92.69 83 PHE A N 1
ATOM 666 C CA . PHE A 1 83 ? 3.541 5.635 -12.621 1.00 92.69 83 PHE A CA 1
ATOM 667 C C . PHE A 1 83 ? 3.211 4.939 -11.291 1.00 92.69 83 PHE A C 1
ATOM 669 O O . PHE A 1 83 ? 2.716 5.586 -10.371 1.00 92.69 83 PHE A O 1
ATOM 676 N N . LEU A 1 84 ? 3.567 3.655 -11.153 1.00 91.31 84 LEU A N 1
ATOM 677 C CA . LEU A 1 84 ? 3.357 2.885 -9.922 1.00 91.31 84 LEU A CA 1
ATOM 678 C C . LEU A 1 84 ? 4.088 3.488 -8.725 1.00 91.31 84 LEU A C 1
ATOM 680 O O . LEU A 1 84 ? 3.521 3.559 -7.638 1.00 91.31 84 LEU A O 1
ATOM 684 N N . LEU A 1 85 ? 5.320 3.957 -8.925 1.00 92.56 85 LEU A N 1
ATOM 685 C CA . LEU A 1 85 ? 6.083 4.665 -7.902 1.00 92.56 85 LEU A CA 1
ATOM 686 C C . LEU A 1 85 ? 5.299 5.875 -7.372 1.00 92.56 85 LEU A C 1
ATOM 688 O O . LEU A 1 85 ? 5.182 6.045 -6.159 1.00 92.56 85 LEU A O 1
ATOM 692 N N . GLY A 1 86 ? 4.734 6.690 -8.268 1.00 90.06 86 GLY A N 1
ATOM 693 C CA . GLY A 1 86 ? 3.914 7.843 -7.904 1.00 90.06 86 GLY A CA 1
ATOM 694 C C . GLY A 1 86 ? 2.643 7.446 -7.152 1.00 90.06 86 GLY A C 1
ATOM 695 O O . GLY A 1 86 ? 2.358 8.005 -6.094 1.00 90.06 86 GLY A O 1
ATOM 696 N N . THR A 1 87 ? 1.910 6.444 -7.646 1.00 90.44 87 THR A N 1
ATOM 697 C CA . THR A 1 87 ? 0.676 5.964 -7.004 1.00 90.44 87 THR A CA 1
ATOM 698 C C . THR A 1 87 ? 0.938 5.425 -5.599 1.00 90.44 87 THR A C 1
ATOM 700 O O . THR A 1 87 ? 0.263 5.830 -4.656 1.00 90.44 87 THR A O 1
ATOM 703 N N . LEU A 1 88 ? 1.948 4.566 -5.438 1.00 90.88 88 LEU A N 1
ATOM 704 C CA . LEU A 1 88 ? 2.301 3.987 -4.140 1.00 90.88 88 LEU A CA 1
ATOM 705 C C . LEU A 1 88 ? 2.822 5.045 -3.165 1.00 90.88 88 LEU A C 1
ATOM 707 O O . LEU A 1 88 ? 2.506 4.995 -1.981 1.00 90.88 88 LEU A O 1
ATOM 711 N N . SER A 1 89 ? 3.571 6.037 -3.657 1.00 89.50 89 SER A N 1
ATOM 712 C CA . SER A 1 89 ? 4.021 7.160 -2.824 1.00 89.50 89 SER A CA 1
ATOM 713 C C . SER A 1 89 ? 2.836 7.966 -2.286 1.00 89.50 89 SER A C 1
ATOM 715 O O . SER A 1 89 ? 2.799 8.287 -1.101 1.00 89.50 89 SER A O 1
ATOM 717 N N . MET A 1 90 ? 1.840 8.256 -3.131 1.00 90.12 90 MET A N 1
ATOM 718 C CA . MET A 1 90 ? 0.627 8.966 -2.709 1.00 90.12 90 MET A CA 1
ATOM 719 C C . MET A 1 90 ? -0.204 8.156 -1.710 1.00 90.12 90 MET A C 1
ATOM 721 O O . MET A 1 90 ? -0.711 8.728 -0.746 1.00 90.12 90 MET A O 1
ATOM 725 N N . MET A 1 91 ? -0.310 6.840 -1.905 1.00 85.94 91 MET A N 1
ATOM 726 C CA . MET A 1 91 ? -1.029 5.944 -0.992 1.00 85.94 91 MET A CA 1
ATOM 727 C C . MET A 1 91 ? -0.368 5.904 0.390 1.00 85.94 91 MET A C 1
ATOM 729 O O . MET A 1 91 ? -1.034 6.110 1.405 1.00 85.94 91 MET A O 1
ATOM 733 N N . LEU A 1 92 ? 0.963 5.806 0.426 1.00 85.19 92 LEU A N 1
ATOM 734 C CA . LEU A 1 92 ? 1.718 5.840 1.673 1.00 85.19 92 LEU A CA 1
ATOM 735 C C . LEU A 1 92 ? 1.566 7.185 2.403 1.00 85.19 92 LEU A C 1
ATOM 737 O O . LEU A 1 92 ? 1.355 7.209 3.615 1.00 85.19 92 LEU A O 1
ATOM 741 N N . ILE A 1 93 ? 1.635 8.312 1.681 1.00 86.25 93 ILE A N 1
ATOM 742 C CA . ILE A 1 93 ? 1.399 9.647 2.259 1.00 86.25 93 ILE A CA 1
ATOM 743 C C . ILE A 1 93 ? -0.006 9.727 2.863 1.00 86.25 93 ILE A C 1
ATOM 745 O O . ILE A 1 93 ? -0.167 10.224 3.979 1.00 86.25 93 ILE A O 1
ATOM 749 N N . TYR A 1 94 ? -1.014 9.218 2.153 1.00 84.06 94 TYR A N 1
ATOM 750 C CA . TYR A 1 94 ? -2.390 9.179 2.633 1.00 84.06 94 TYR A CA 1
ATOM 751 C C . TYR A 1 94 ? -2.522 8.369 3.933 1.00 84.06 94 TYR A C 1
ATOM 753 O O . TYR A 1 94 ? -3.066 8.880 4.915 1.00 84.06 94 TYR A O 1
ATOM 761 N N . HIS A 1 95 ? -1.940 7.166 4.000 1.00 81.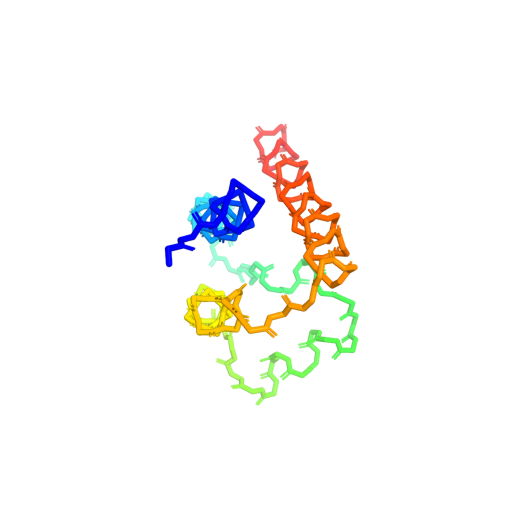00 95 HIS A N 1
ATOM 762 C CA . HIS A 1 95 ? -1.946 6.363 5.226 1.00 81.00 95 HIS A CA 1
ATOM 763 C C . HIS A 1 95 ? -1.212 7.044 6.385 1.00 81.00 95 HIS A C 1
ATOM 765 O O . HIS A 1 95 ? -1.707 7.028 7.513 1.00 81.00 95 HIS A O 1
ATOM 771 N N . LEU A 1 96 ? -0.073 7.695 6.135 1.00 83.31 96 LEU A N 1
ATOM 772 C CA . LEU A 1 96 ? 0.659 8.439 7.166 1.00 83.31 96 LEU A CA 1
ATOM 773 C C . LEU A 1 96 ? -0.150 9.628 7.709 1.00 83.31 96 LEU A C 1
ATOM 775 O O . LEU A 1 96 ? -0.164 9.861 8.920 1.00 83.31 96 LEU A O 1
ATOM 779 N N . LEU A 1 97 ? -0.856 10.358 6.841 1.00 83.25 97 LEU A N 1
ATOM 780 C CA . LEU A 1 97 ? -1.755 11.441 7.250 1.00 83.25 97 LEU A CA 1
ATOM 781 C C . LEU A 1 97 ? -2.912 10.910 8.102 1.00 83.25 97 LEU A C 1
ATOM 783 O O . LEU A 1 97 ? -3.153 11.427 9.195 1.00 83.25 97 LEU A O 1
ATOM 787 N N . ASN A 1 98 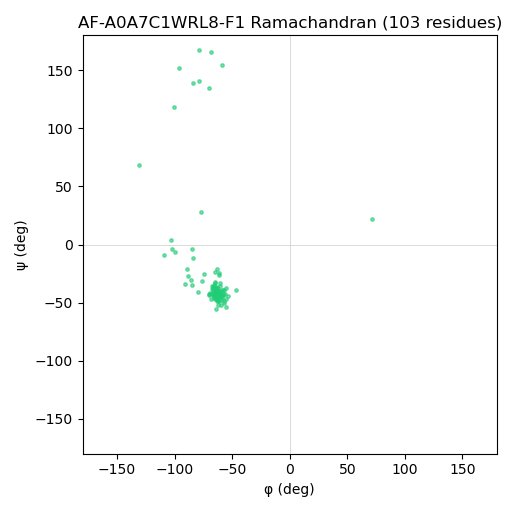? -3.577 9.844 7.653 1.00 78.38 98 ASN A N 1
ATOM 788 C CA . ASN A 1 98 ? -4.656 9.197 8.401 1.00 78.38 98 ASN A CA 1
ATOM 789 C C . ASN A 1 98 ? -4.179 8.672 9.761 1.00 78.38 98 ASN A C 1
ATOM 791 O O . ASN A 1 98 ? -4.879 8.802 10.766 1.00 78.38 98 ASN A O 1
ATOM 795 N N . PHE A 1 99 ? -2.966 8.123 9.816 1.00 80.56 99 PHE A N 1
ATOM 796 C CA . PHE A 1 99 ? -2.347 7.652 11.048 1.00 80.56 99 PHE A CA 1
ATOM 797 C C . PHE A 1 99 ? -2.069 8.792 12.035 1.00 80.56 99 PHE A C 1
ATOM 799 O O . PHE A 1 99 ? -2.339 8.657 13.230 1.00 80.56 99 PHE A O 1
ATOM 806 N N . ASN A 1 100 ? -1.576 9.935 11.549 1.00 79.69 100 ASN A N 1
ATOM 807 C CA . ASN A 1 100 ? -1.372 11.121 12.379 1.00 79.69 100 ASN A CA 1
ATOM 808 C C . ASN A 1 100 ? -2.698 11.673 12.916 1.00 79.69 100 ASN A C 1
ATOM 810 O O . ASN A 1 100 ? -2.798 11.924 14.115 1.00 79.69 100 ASN A O 1
ATOM 814 N N . LEU A 1 101 ? -3.733 11.773 12.074 1.00 77.12 101 LEU A N 1
ATOM 815 C CA . LEU A 1 101 ? -5.074 12.202 12.495 1.00 77.12 101 LEU A CA 1
ATOM 816 C C . LEU A 1 101 ? -5.680 11.274 13.557 1.00 77.12 101 LEU A C 1
ATOM 818 O O . LEU A 1 101 ? -6.371 11.723 14.472 1.00 77.12 101 LEU A O 1
ATOM 822 N N . LEU A 1 102 ? -5.404 9.971 13.463 1.00 75.69 102 LEU A N 1
ATOM 823 C CA . LEU A 1 102 ? -5.826 8.990 14.461 1.00 75.69 102 LEU A CA 1
ATOM 824 C C . LEU A 1 102 ? -5.162 9.189 15.825 1.00 75.69 102 LEU A C 1
ATOM 826 O O . LEU A 1 102 ? -5.804 8.909 16.837 1.00 75.69 102 LEU A O 1
ATOM 830 N N . LYS A 1 103 ? -3.897 9.627 15.854 1.00 71.19 103 LYS A N 1
ATOM 831 C CA . LYS A 1 103 ? -3.144 9.883 17.091 1.00 71.19 103 LYS A CA 1
ATOM 832 C C . LYS A 1 103 ? -3.546 11.180 17.787 1.00 71.19 103 LYS A C 1
ATOM 834 O O . LYS A 1 103 ? -3.400 11.260 19.001 1.00 71.19 103 LYS A O 1
ATOM 839 N N . THR A 1 104 ? -3.954 12.195 17.027 1.00 71.19 104 THR A N 1
ATOM 840 C CA . THR A 1 104 ? -4.270 13.527 17.567 1.00 71.19 104 THR A CA 1
ATOM 841 C C . THR A 1 104 ? -5.702 13.653 18.071 1.00 71.19 104 THR A C 1
ATOM 843 O O . THR A 1 104 ? -5.948 14.435 18.985 1.00 71.19 104 THR A O 1
ATOM 846 N N . ASN A 1 105 ? -6.638 12.919 17.464 1.00 58.16 105 ASN A N 1
ATOM 847 C CA . ASN A 1 105 ? -8.019 12.809 17.950 1.00 58.16 105 ASN A CA 1
ATOM 848 C C . ASN A 1 105 ? -8.137 11.765 19.057 1.00 58.16 105 ASN A C 1
ATOM 850 O O . ASN A 1 105 ? -9.273 11.393 19.415 1.00 58.16 105 ASN A O 1
#

Radius of gyration: 15.1 Å; Cα contacts (8 Å, |Δi|>4): 65; chains: 1; bounding box: 40×24×38 Å

Secondary structure (DSSP, 8-state):
---HHHHHHHHHHHHHHHHHHHHHHHHHHH-TTS-THHHHS-HHHHHHHHHTTGGGHHHHHHHHHHHHHHHHTTTS-HHHHHHHHHHHHHHHHHHHHHHHHHHH-